Protein AF-X7ZWN9-F1 (afdb_monomer_lite)

Foldseek 3Di:
DKDKDFQADVVGRLAGQWMAIPPGDIGGDVCVCVVVVPDPVNSVVSSVVVVVVVVVVCCVPCVPPDHDQQAAAEAEAEDQEDDRCRRVVNVVRRSVVSHHQAYEYEYAYYDPVPPDADDPHGYHYDYD

Organism: NCBI:txid1299334

Sequence (128 aa):
MFLVRKLGVPQWSELAMGALASGGGVVMNDNVVSSLRISEEQVRAVIERESAELKRREQAYRGGRPVADPRGKTVILVDDGIATGASMLAAVRAVRAAGPESVVVAVPVGRRRHASSSPKKPTTWCAR

Structure (mmCIF, N/CA/C/O backbone):
data_AF-X7ZWN9-F1
#
_entry.id   AF-X7ZWN9-F1
#
loop_
_atom_site.group_PDB
_atom_site.id
_atom_site.type_symbol
_atom_site.label_atom_id
_atom_site.label_alt_id
_atom_site.label_comp_id
_atom_site.label_asym_id
_atom_site.label_entity_id
_atom_site.label_seq_id
_atom_site.pdbx_PDB_ins_code
_atom_site.Cartn_x
_atom_site.Cartn_y
_atom_site.Cartn_z
_atom_site.occupancy
_atom_site.B_iso_or_equiv
_atom_site.auth_seq_id
_atom_site.auth_comp_id
_atom_site.auth_asym_id
_atom_site.auth_atom_id
_atom_site.pdbx_PDB_model_num
ATOM 1 N N . MET A 1 1 ? -10.254 8.931 8.725 1.00 74.06 1 MET A N 1
ATOM 2 C CA . MET A 1 1 ? -10.201 8.198 7.442 1.00 74.06 1 MET A CA 1
ATOM 3 C C . MET A 1 1 ? -8.840 7.532 7.342 1.00 74.06 1 MET A C 1
ATOM 5 O O . MET A 1 1 ? -7.867 8.156 7.752 1.00 74.06 1 MET A O 1
ATOM 9 N N . PHE A 1 2 ? -8.792 6.288 6.871 1.00 80.19 2 PHE A N 1
ATOM 10 C CA . PHE A 1 2 ? -7.559 5.543 6.614 1.00 80.19 2 PHE A CA 1
ATOM 11 C C . PHE A 1 2 ? -7.422 5.405 5.097 1.00 80.19 2 PHE A C 1
ATOM 13 O O . PHE A 1 2 ? -8.331 4.885 4.454 1.00 80.19 2 PHE A O 1
ATOM 20 N N . LEU A 1 3 ? -6.355 5.950 4.521 1.00 84.75 3 LEU A N 1
ATOM 21 C CA . LEU A 1 3 ? -6.123 5.961 3.082 1.00 84.75 3 LEU A CA 1
ATOM 22 C C . LEU A 1 3 ? -5.066 4.916 2.729 1.00 84.75 3 LEU A C 1
ATOM 24 O O . LEU A 1 3 ? -4.123 4.685 3.485 1.00 84.75 3 LEU A O 1
ATOM 28 N N . VAL A 1 4 ? -5.212 4.309 1.554 1.00 86.69 4 VAL A N 1
ATOM 29 C CA . VAL A 1 4 ? -4.207 3.412 0.982 1.00 86.69 4 VAL A CA 1
ATOM 30 C C . VAL A 1 4 ? -3.955 3.786 -0.474 1.00 86.69 4 VAL A C 1
ATOM 32 O O . VAL A 1 4 ? -4.875 4.133 -1.216 1.00 86.69 4 VAL A O 1
ATOM 35 N N . ARG A 1 5 ? -2.694 3.708 -0.889 1.00 88.62 5 ARG A N 1
ATOM 36 C CA . ARG A 1 5 ? -2.221 3.854 -2.264 1.00 88.62 5 ARG A CA 1
ATOM 37 C C . ARG A 1 5 ? -1.555 2.560 -2.719 1.00 88.62 5 ARG A C 1
ATOM 39 O O . ARG A 1 5 ? -0.825 1.928 -1.962 1.00 88.62 5 ARG A O 1
ATOM 46 N N . LYS A 1 6 ? -1.786 2.170 -3.972 1.00 89.69 6 LYS A N 1
ATOM 47 C CA . LYS A 1 6 ? -1.043 1.088 -4.630 1.00 89.69 6 LYS A CA 1
ATOM 48 C C . LYS A 1 6 ? 0.331 1.612 -5.045 1.00 89.69 6 LYS A C 1
ATOM 50 O O . LYS A 1 6 ? 0.405 2.657 -5.683 1.00 89.69 6 LYS A O 1
ATOM 55 N N . LEU A 1 7 ? 1.384 0.851 -4.763 1.00 90.25 7 LEU A N 1
ATOM 56 C CA . LEU A 1 7 ? 2.700 1.048 -5.366 1.00 90.25 7 LEU A CA 1
ATOM 57 C C . LEU A 1 7 ? 2.746 0.198 -6.640 1.00 90.25 7 LEU A C 1
ATOM 59 O O . LEU A 1 7 ? 2.833 -1.032 -6.579 1.00 90.25 7 LEU A O 1
ATOM 63 N N . GLY A 1 8 ? 2.571 0.852 -7.787 1.00 89.00 8 GLY A N 1
ATOM 64 C CA . GLY A 1 8 ? 2.602 0.202 -9.097 1.00 89.00 8 GLY A CA 1
ATOM 65 C C . GLY A 1 8 ? 4.027 -0.129 -9.533 1.00 89.00 8 GLY A C 1
ATOM 66 O O . GLY A 1 8 ? 4.963 0.582 -9.174 1.00 89.00 8 GLY A O 1
ATOM 67 N N . VAL A 1 9 ? 4.183 -1.190 -10.318 1.00 89.38 9 VAL A N 1
ATOM 68 C CA . VAL A 1 9 ? 5.455 -1.507 -10.977 1.00 89.38 9 VAL A CA 1
ATOM 69 C C . VAL A 1 9 ? 5.791 -0.392 -11.983 1.00 89.38 9 VAL A C 1
ATOM 71 O O . VAL A 1 9 ? 4.894 0.048 -12.714 1.00 89.38 9 VAL A O 1
ATOM 74 N N . PRO A 1 10 ? 7.050 0.086 -12.053 1.00 81.94 10 PRO A N 1
ATOM 75 C CA . PRO A 1 10 ? 7.481 0.997 -13.111 1.00 81.94 10 PRO A CA 1
ATOM 76 C C . PRO A 1 10 ? 7.130 0.427 -14.491 1.00 81.94 10 PRO A C 1
ATOM 78 O O . PRO A 1 10 ? 7.307 -0.759 -14.722 1.00 81.94 10 PRO A O 1
ATOM 81 N N . GLN A 1 11 ? 6.611 1.252 -15.403 1.00 80.69 11 GLN A N 1
ATOM 82 C CA . GLN A 1 11 ? 6.115 0.858 -16.737 1.00 80.69 11 GLN A CA 1
ATOM 83 C C . GLN A 1 11 ? 4.778 0.087 -16.735 1.00 80.69 11 GLN A C 1
ATOM 85 O O . GLN A 1 11 ? 4.026 0.225 -17.697 1.00 80.69 11 GLN A O 1
ATOM 90 N N . TRP A 1 12 ? 4.434 -0.687 -15.695 1.00 82.00 12 TRP A N 1
ATOM 91 C CA . TRP A 1 12 ? 3.216 -1.519 -15.636 1.00 82.00 12 TRP A CA 1
ATOM 92 C C . TRP A 1 12 ? 2.327 -1.149 -14.437 1.00 82.00 12 TRP A C 1
ATOM 94 O O . TRP A 1 12 ? 2.240 -1.871 -13.441 1.00 82.00 12 TRP A O 1
ATOM 104 N N . SER A 1 13 ? 1.608 -0.027 -14.541 1.00 74.69 13 SER A N 1
ATOM 105 C CA . SER A 1 13 ? 0.797 0.525 -13.443 1.00 74.69 13 SER A CA 1
ATOM 106 C C . SER A 1 13 ? -0.333 -0.384 -12.961 1.00 74.69 13 SER A C 1
ATOM 108 O O . SER A 1 13 ? -0.793 -0.227 -11.829 1.00 74.69 13 SER A O 1
ATOM 110 N N . GLU A 1 14 ? -0.791 -1.332 -13.781 1.00 74.81 14 GLU A N 1
ATOM 111 C CA . GLU A 1 14 ? -1.829 -2.293 -13.401 1.00 74.81 14 GLU A CA 1
ATOM 112 C C . GLU A 1 14 ? -1.333 -3.309 -12.365 1.00 74.81 14 GLU A C 1
ATOM 114 O O . GLU A 1 14 ? -2.089 -3.682 -11.463 1.00 74.81 14 GLU A O 1
ATOM 119 N N . LEU A 1 15 ? -0.045 -3.662 -12.402 1.00 81.00 15 LEU A N 1
ATOM 120 C CA . LEU A 1 15 ? 0.575 -4.599 -11.471 1.00 81.00 15 LEU A CA 1
ATOM 121 C C . LEU A 1 15 ? 1.051 -3.880 -10.198 1.00 81.00 15 LEU A C 1
ATOM 123 O O . LEU A 1 15 ? 1.805 -2.910 -10.251 1.00 81.00 15 LEU A O 1
ATOM 127 N N . ALA A 1 16 ? 0.620 -4.365 -9.031 1.00 85.31 16 ALA A N 1
ATOM 128 C CA . ALA A 1 16 ? 1.068 -3.852 -7.735 1.00 85.31 16 ALA A CA 1
ATOM 129 C C . ALA A 1 16 ? 2.354 -4.556 -7.278 1.00 85.31 16 ALA A C 1
ATOM 131 O O . ALA A 1 16 ? 2.333 -5.762 -7.015 1.00 85.31 16 ALA A O 1
ATOM 132 N N . MET A 1 17 ? 3.435 -3.799 -7.082 1.00 91.44 17 MET A N 1
ATOM 133 C CA . MET A 1 17 ? 4.605 -4.273 -6.328 1.00 91.44 17 MET A CA 1
ATOM 134 C C . MET A 1 17 ? 4.468 -4.028 -4.827 1.00 91.44 17 MET A C 1
ATOM 136 O O . MET A 1 17 ? 5.188 -4.637 -4.047 1.00 91.44 17 MET A O 1
ATOM 140 N N . GLY A 1 18 ? 3.533 -3.177 -4.406 1.00 90.56 18 GLY A N 1
ATOM 141 C CA . GLY A 1 18 ? 3.310 -2.906 -2.994 1.00 90.56 18 GLY A CA 1
ATOM 142 C C . GLY A 1 18 ? 2.107 -2.015 -2.717 1.00 90.56 18 GLY A C 1
ATOM 143 O O . GLY A 1 18 ? 1.282 -1.741 -3.593 1.00 90.56 18 GLY A O 1
ATOM 144 N N . ALA A 1 19 ? 2.017 -1.566 -1.474 1.00 91.00 19 ALA A N 1
ATOM 145 C CA . ALA A 1 19 ? 0.987 -0.683 -0.961 1.00 91.00 19 ALA A CA 1
ATOM 146 C C . ALA A 1 19 ? 1.579 0.287 0.066 1.00 91.00 19 ALA A C 1
ATOM 148 O O . ALA A 1 19 ? 2.463 -0.089 0.833 1.00 91.00 19 ALA A O 1
ATOM 149 N N . LEU A 1 20 ? 1.048 1.505 0.106 1.00 89.94 20 LEU A N 1
ATOM 150 C CA . LEU A 1 20 ? 1.364 2.530 1.093 1.00 89.94 20 LEU A CA 1
ATOM 151 C C . LEU A 1 20 ? 0.085 2.923 1.836 1.00 89.94 20 LEU A C 1
ATOM 153 O O . LEU A 1 20 ? -0.898 3.313 1.208 1.00 89.94 20 LEU A O 1
ATOM 157 N N . ALA A 1 21 ? 0.103 2.842 3.160 1.00 88.56 21 ALA A N 1
ATOM 158 C CA . ALA A 1 21 ? -0.997 3.225 4.035 1.00 88.56 21 ALA A CA 1
ATOM 159 C C . ALA A 1 21 ? -0.762 4.573 4.723 1.00 88.56 21 ALA A C 1
ATOM 161 O O . ALA A 1 21 ? 0.372 5.001 4.955 1.00 88.56 21 ALA A O 1
ATOM 162 N N . SER A 1 22 ? -1.871 5.193 5.129 1.00 83.62 22 SER A N 1
ATOM 163 C CA . SER A 1 22 ? -1.896 6.282 6.101 1.00 83.62 22 SER A CA 1
ATOM 164 C C . SER A 1 22 ? -0.992 5.991 7.297 1.00 83.62 22 SER A C 1
ATOM 166 O O . SER A 1 22 ? -1.007 4.889 7.844 1.00 83.62 22 SER A O 1
ATOM 168 N N . GLY A 1 23 ? -0.215 6.992 7.713 1.00 79.19 23 GLY A N 1
ATOM 169 C CA . GLY A 1 23 ? 0.791 6.835 8.770 1.00 79.19 23 GLY A CA 1
ATOM 170 C C . GLY A 1 23 ? 2.141 6.282 8.297 1.00 79.19 23 GLY A C 1
ATOM 171 O O . GLY A 1 23 ? 3.003 6.037 9.132 1.00 79.19 23 GLY A O 1
ATOM 172 N N . GLY A 1 24 ? 2.348 6.113 6.984 1.00 81.81 24 GLY A N 1
ATOM 173 C CA . GLY A 1 24 ? 3.654 5.778 6.397 1.00 81.81 24 GLY A CA 1
ATOM 174 C C . GLY A 1 24 ? 3.963 4.282 6.317 1.00 81.81 24 GLY A C 1
ATOM 175 O O . GLY A 1 24 ? 5.081 3.908 5.974 1.00 81.81 24 GLY A O 1
ATOM 176 N N . GLY A 1 25 ? 2.993 3.412 6.612 1.00 85.62 25 GLY A N 1
ATOM 177 C CA . GLY A 1 25 ? 3.180 1.966 6.508 1.00 85.62 25 GLY A CA 1
ATOM 178 C C . GLY A 1 25 ? 3.343 1.525 5.053 1.00 85.62 25 GLY A C 1
ATOM 179 O O . GLY A 1 25 ? 2.433 1.720 4.249 1.00 85.62 25 GLY A O 1
ATOM 180 N N . VAL A 1 26 ? 4.472 0.899 4.723 1.00 89.31 26 VAL A N 1
ATOM 181 C CA . VAL A 1 26 ? 4.750 0.337 3.393 1.00 89.31 26 VAL A CA 1
ATOM 182 C C . VAL A 1 26 ? 4.715 -1.185 3.463 1.00 89.31 26 VAL A C 1
ATOM 184 O O . VAL A 1 26 ? 5.321 -1.788 4.345 1.00 89.31 26 VAL A O 1
ATOM 187 N N . VAL A 1 27 ? 4.019 -1.816 2.518 1.00 89.25 27 VAL A N 1
ATOM 188 C CA . VAL A 1 27 ? 4.007 -3.273 2.343 1.00 89.25 27 VAL A CA 1
ATOM 189 C C . VAL A 1 27 ? 4.433 -3.599 0.922 1.00 89.25 27 VAL A C 1
ATOM 191 O O . VAL A 1 27 ? 3.774 -3.180 -0.028 1.00 89.25 27 VAL A O 1
ATOM 194 N N . MET A 1 28 ? 5.499 -4.381 0.774 1.00 89.75 28 MET A N 1
ATOM 195 C CA . MET A 1 28 ? 6.027 -4.793 -0.526 1.00 89.75 28 MET A CA 1
ATOM 196 C C . MET A 1 28 ? 5.646 -6.235 -0.867 1.00 89.75 28 MET A C 1
ATOM 198 O O . MET A 1 28 ? 5.247 -7.030 -0.016 1.00 89.75 28 MET A O 1
ATOM 202 N N . ASN A 1 29 ? 5.702 -6.552 -2.156 1.00 88.62 29 ASN A N 1
ATOM 203 C CA . ASN A 1 29 ? 5.561 -7.888 -2.705 1.00 88.62 29 ASN A CA 1
ATOM 204 C C . ASN A 1 29 ? 6.917 -8.331 -3.253 1.00 88.62 29 ASN A C 1
ATOM 206 O O . ASN A 1 29 ? 7.202 -8.133 -4.437 1.00 88.62 29 ASN A O 1
ATOM 210 N N . ASP A 1 30 ? 7.733 -8.931 -2.392 1.00 86.81 30 ASP A N 1
ATOM 211 C CA . ASP A 1 30 ? 9.124 -9.273 -2.704 1.00 86.81 30 ASP A CA 1
ATOM 212 C C . ASP A 1 30 ? 9.246 -10.195 -3.923 1.00 86.81 30 ASP A C 1
ATOM 214 O O . ASP A 1 30 ? 10.176 -10.056 -4.714 1.00 86.81 30 ASP A O 1
ATOM 218 N N . ASN A 1 31 ? 8.259 -11.066 -4.160 1.00 87.12 31 ASN A N 1
ATOM 219 C CA . ASN A 1 31 ? 8.209 -11.909 -5.358 1.00 87.12 31 ASN A CA 1
ATOM 220 C C . ASN A 1 31 ? 8.097 -11.084 -6.649 1.00 87.12 31 ASN A C 1
ATOM 222 O O . ASN A 1 31 ? 8.738 -11.414 -7.641 1.00 87.12 31 ASN A O 1
ATOM 226 N N . VAL A 1 32 ? 7.298 -10.011 -6.661 1.00 87.81 32 VAL A N 1
ATOM 227 C CA . VAL A 1 32 ? 7.158 -9.136 -7.842 1.00 87.81 32 VAL A CA 1
ATOM 228 C C . VAL A 1 32 ? 8.419 -8.303 -8.038 1.00 87.81 32 VAL A C 1
ATOM 230 O O . VAL A 1 32 ? 8.914 -8.210 -9.158 1.00 87.81 32 VAL A O 1
ATOM 233 N N . VAL A 1 33 ? 8.951 -7.736 -6.951 1.00 90.81 33 VAL A N 1
ATOM 234 C CA . VAL A 1 33 ? 10.173 -6.918 -6.975 1.00 90.81 33 VAL A CA 1
ATOM 235 C C . VAL A 1 33 ? 11.355 -7.728 -7.511 1.00 90.81 33 VAL A C 1
ATOM 237 O O . VAL A 1 33 ? 12.023 -7.291 -8.445 1.00 90.81 33 VAL A O 1
ATOM 240 N N . SER A 1 34 ? 11.563 -8.937 -6.983 1.00 89.44 34 SER A N 1
ATOM 241 C CA . SER A 1 34 ? 12.641 -9.836 -7.411 1.00 89.44 34 SER A CA 1
ATOM 242 C C . SER A 1 34 ? 12.460 -10.349 -8.842 1.00 89.44 34 SER A C 1
ATOM 244 O O . SER A 1 34 ? 13.395 -10.269 -9.638 1.00 89.44 34 SER A O 1
ATOM 246 N N . SER A 1 35 ? 11.262 -10.822 -9.206 1.00 90.19 35 SER A N 1
ATOM 247 C CA . SER A 1 35 ? 11.007 -11.409 -10.533 1.00 90.19 35 SER A CA 1
ATOM 248 C C . SER A 1 35 ? 11.182 -10.403 -11.667 1.00 90.19 35 SER A C 1
ATOM 250 O O . SER A 1 35 ? 11.631 -10.765 -12.751 1.00 90.19 35 SER A O 1
ATOM 252 N N . LEU A 1 36 ? 10.842 -9.137 -11.418 1.00 90.31 36 LEU A N 1
ATOM 253 C CA . LEU A 1 36 ? 10.967 -8.057 -12.395 1.00 90.31 36 LEU A CA 1
ATOM 254 C C . LEU A 1 36 ? 12.268 -7.259 -12.245 1.00 90.31 36 LEU A C 1
ATOM 256 O O . LEU A 1 36 ? 12.461 -6.290 -12.973 1.00 90.31 36 LEU A O 1
ATOM 260 N N . ARG A 1 37 ? 13.159 -7.668 -11.327 1.00 91.56 37 ARG A N 1
ATOM 261 C CA . ARG A 1 37 ? 14.445 -7.010 -11.040 1.00 91.56 37 ARG A CA 1
ATOM 262 C C . ARG A 1 37 ? 14.299 -5.498 -10.844 1.00 91.56 37 ARG A C 1
ATOM 264 O O . ARG A 1 37 ? 15.085 -4.714 -11.371 1.00 91.56 37 ARG A O 1
ATOM 271 N N . ILE A 1 38 ? 13.269 -5.100 -10.101 1.00 91.75 38 ILE A N 1
ATOM 272 C CA . ILE A 1 38 ? 13.007 -3.690 -9.810 1.00 91.75 38 ILE A CA 1
ATOM 273 C C . ILE A 1 38 ? 14.098 -3.205 -8.857 1.00 91.75 38 ILE A C 1
ATOM 275 O O . ILE A 1 38 ? 14.301 -3.799 -7.798 1.00 91.75 38 ILE A O 1
ATOM 279 N N . SER A 1 39 ? 14.807 -2.141 -9.232 1.00 93.38 39 SER A N 1
ATOM 280 C CA . SER A 1 39 ? 15.881 -1.603 -8.399 1.00 93.38 39 SER A CA 1
ATOM 281 C C . SER A 1 39 ? 15.327 -0.911 -7.152 1.00 93.38 39 SER A C 1
ATOM 283 O O . SER A 1 39 ? 14.205 -0.397 -7.141 1.00 93.38 39 SER A O 1
ATOM 285 N N . GLU A 1 40 ? 16.132 -0.839 -6.091 1.00 91.38 40 GLU A N 1
ATOM 286 C CA . GLU A 1 40 ? 15.758 -0.099 -4.880 1.00 91.38 40 GLU A CA 1
ATOM 287 C C . GLU A 1 40 ? 15.468 1.379 -5.165 1.00 91.38 40 GLU A C 1
ATOM 289 O O . GLU A 1 40 ? 14.565 1.963 -4.569 1.00 91.38 40 GLU A O 1
ATOM 294 N N . GLU A 1 41 ? 16.199 1.978 -6.106 1.00 93.81 41 GLU A N 1
ATOM 295 C CA . GLU A 1 41 ? 15.985 3.356 -6.543 1.00 93.81 41 GLU A CA 1
ATOM 296 C C . GLU A 1 41 ? 14.609 3.531 -7.196 1.00 93.81 41 GLU A C 1
ATOM 298 O O . GLU A 1 41 ? 13.871 4.455 -6.855 1.00 93.81 41 GLU A O 1
ATOM 303 N N . GLN A 1 42 ? 14.212 2.598 -8.067 1.00 93.06 42 GLN A N 1
ATOM 304 C CA . GLN A 1 42 ? 12.880 2.598 -8.673 1.00 93.06 42 GLN A CA 1
ATOM 305 C C . GLN A 1 42 ? 11.780 2.435 -7.619 1.00 93.06 42 GLN A C 1
ATOM 307 O O . GLN A 1 42 ? 10.764 3.131 -7.673 1.00 93.06 42 GLN A O 1
ATOM 312 N N . VAL A 1 43 ? 11.978 1.542 -6.644 1.00 92.50 43 VAL A N 1
ATOM 313 C CA . VAL A 1 43 ? 11.038 1.365 -5.528 1.00 92.50 43 VAL A CA 1
ATOM 314 C C . VAL A 1 43 ? 10.913 2.660 -4.726 1.00 92.50 43 VAL A C 1
ATOM 316 O O . VAL A 1 43 ? 9.796 3.118 -4.479 1.00 92.50 43 VAL A O 1
ATOM 319 N N . ARG A 1 44 ? 12.041 3.282 -4.365 1.00 93.12 44 ARG A N 1
ATOM 320 C CA . ARG A 1 44 ? 12.080 4.530 -3.594 1.00 93.12 44 ARG A CA 1
ATOM 321 C C . ARG A 1 44 ? 11.376 5.669 -4.323 1.00 93.12 44 ARG A C 1
ATOM 323 O O . ARG A 1 44 ? 10.514 6.310 -3.729 1.00 93.12 44 ARG A O 1
ATOM 330 N N . ALA A 1 45 ? 11.652 5.853 -5.613 1.00 93.31 45 ALA A N 1
ATOM 331 C CA . ALA A 1 45 ? 11.016 6.886 -6.426 1.00 93.31 45 ALA A CA 1
ATOM 332 C C . ALA A 1 45 ? 9.482 6.741 -6.459 1.00 93.31 45 ALA A C 1
ATOM 334 O O . ALA A 1 45 ? 8.749 7.727 -6.348 1.00 93.31 45 ALA A O 1
ATOM 335 N N . VAL A 1 46 ? 8.969 5.507 -6.562 1.00 92.50 46 VAL A N 1
ATOM 336 C CA . VAL A 1 46 ? 7.519 5.261 -6.505 1.00 92.50 46 VAL A CA 1
ATOM 337 C C . VAL A 1 46 ? 6.968 5.530 -5.103 1.00 92.50 46 VAL A C 1
ATOM 339 O O . VAL A 1 46 ? 5.922 6.167 -4.985 1.00 92.50 46 VAL A O 1
ATOM 342 N N . ILE A 1 47 ? 7.655 5.094 -4.041 1.00 92.75 47 ILE A N 1
ATOM 343 C CA . ILE A 1 47 ? 7.233 5.357 -2.656 1.00 92.75 47 ILE A CA 1
ATOM 344 C C . ILE A 1 47 ? 7.138 6.860 -2.396 1.00 92.75 47 ILE A C 1
ATOM 346 O O . ILE A 1 47 ? 6.126 7.310 -1.864 1.00 92.75 47 ILE A O 1
ATOM 350 N N . GLU A 1 48 ? 8.143 7.642 -2.782 1.00 93.44 48 GLU A N 1
ATOM 351 C CA . GLU A 1 48 ? 8.166 9.092 -2.570 1.00 93.44 48 GLU A CA 1
ATOM 352 C C . GLU A 1 48 ? 7.004 9.782 -3.289 1.00 93.44 48 GLU A C 1
ATOM 354 O O . GLU A 1 48 ? 6.246 10.539 -2.672 1.00 93.44 48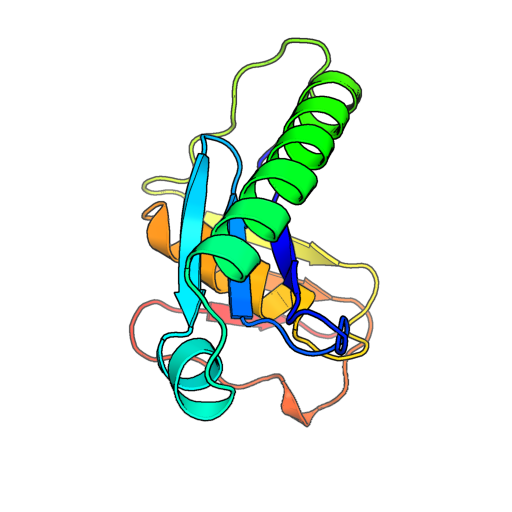 GLU A O 1
ATOM 359 N N . ARG A 1 49 ? 6.795 9.451 -4.569 1.00 92.38 49 ARG A N 1
ATOM 360 C CA . ARG A 1 49 ? 5.696 10.001 -5.369 1.00 92.38 49 ARG A CA 1
ATOM 361 C C . ARG A 1 49 ? 4.329 9.681 -4.765 1.00 92.38 49 ARG A C 1
ATOM 363 O O . ARG A 1 49 ? 3.494 10.572 -4.611 1.00 92.38 49 ARG A O 1
ATOM 370 N N . GLU A 1 50 ? 4.083 8.418 -4.418 1.00 92.81 50 GLU A N 1
ATOM 371 C CA . GLU A 1 50 ? 2.795 8.005 -3.851 1.00 92.81 50 GLU A CA 1
ATOM 372 C C . GLU A 1 50 ? 2.611 8.526 -2.415 1.00 92.81 50 GLU A C 1
ATOM 374 O O . GLU A 1 50 ? 1.478 8.790 -2.013 1.00 92.81 50 GLU A O 1
ATOM 379 N N . SER A 1 51 ? 3.696 8.747 -1.662 1.00 92.06 51 SER A N 1
ATOM 380 C CA . SER A 1 51 ? 3.661 9.366 -0.327 1.00 92.06 51 SER A CA 1
ATOM 381 C C . SER A 1 51 ? 3.261 10.834 -0.383 1.00 92.06 51 SER A C 1
ATOM 383 O O . SER A 1 51 ? 2.436 11.274 0.422 1.00 92.06 51 SER A O 1
ATOM 385 N N . ALA A 1 52 ? 3.789 11.589 -1.349 1.00 92.62 52 ALA A N 1
ATOM 386 C CA . ALA A 1 52 ? 3.391 12.975 -1.565 1.00 92.62 52 ALA A CA 1
ATOM 387 C C . ALA A 1 52 ? 1.893 13.078 -1.904 1.00 92.62 52 ALA A C 1
ATOM 389 O O . ALA A 1 52 ? 1.169 13.876 -1.302 1.00 92.62 52 ALA A O 1
ATOM 390 N N . GLU A 1 53 ? 1.403 12.217 -2.801 1.00 93.00 53 GLU A N 1
ATOM 391 C CA . GLU A 1 53 ? -0.017 12.188 -3.168 1.00 93.00 53 GLU A CA 1
ATOM 392 C C . GLU A 1 53 ? -0.913 11.724 -2.012 1.00 93.00 53 GLU A C 1
ATOM 394 O O . GLU A 1 53 ? -1.985 12.294 -1.787 1.00 93.00 53 GLU A O 1
ATOM 399 N N . LEU A 1 54 ? -0.481 10.722 -1.240 1.00 90.44 54 LEU A N 1
ATOM 400 C CA . LEU A 1 54 ? -1.197 10.277 -0.047 1.00 90.44 54 LEU A CA 1
ATOM 401 C C . LEU A 1 54 ? -1.354 11.432 0.946 1.00 90.44 54 LEU A C 1
ATOM 403 O O . LEU A 1 54 ? -2.470 11.703 1.387 1.00 90.44 54 LEU A O 1
ATOM 407 N N . LYS A 1 55 ? -0.268 12.156 1.238 1.00 89.12 55 LYS A N 1
ATOM 408 C CA . LYS A 1 55 ? -0.278 13.302 2.156 1.00 89.12 55 LYS A CA 1
ATOM 409 C C . LYS A 1 55 ? -1.211 14.414 1.669 1.00 89.12 55 LYS A C 1
ATOM 411 O O . LYS A 1 55 ? -1.985 14.947 2.465 1.00 89.12 55 LYS A O 1
ATOM 416 N N . ARG A 1 56 ? -1.201 14.720 0.365 1.00 91.19 56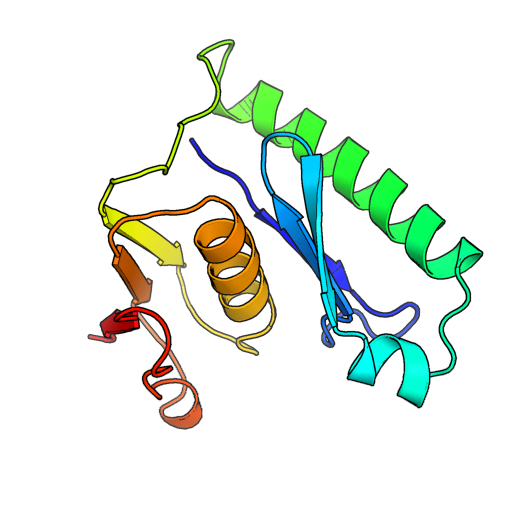 ARG A N 1
ATOM 417 C CA . ARG A 1 56 ? -2.119 15.697 -0.247 1.00 91.19 56 ARG A CA 1
ATOM 418 C C . ARG A 1 56 ? -3.585 15.309 -0.027 1.00 91.19 56 ARG A C 1
ATOM 420 O O . ARG A 1 56 ? -4.384 16.136 0.411 1.00 91.19 56 ARG A O 1
ATOM 427 N N . ARG A 1 57 ? -3.947 14.045 -0.285 1.00 90.06 57 ARG A N 1
ATOM 428 C CA . ARG A 1 57 ? -5.323 13.545 -0.091 1.00 90.06 57 ARG A CA 1
ATOM 429 C C . ARG A 1 57 ? -5.723 13.465 1.374 1.00 90.06 57 ARG A C 1
ATOM 431 O O . ARG A 1 57 ? -6.860 13.779 1.712 1.00 90.06 57 ARG A O 1
ATOM 438 N N . GLU A 1 58 ? -4.806 13.068 2.250 1.00 88.00 58 GLU A N 1
ATOM 439 C CA . GLU A 1 58 ? -5.055 13.049 3.689 1.00 88.00 58 GLU A CA 1
ATOM 440 C C . GLU A 1 58 ? -5.442 14.430 4.206 1.00 88.00 58 GLU A C 1
ATOM 442 O O . GLU A 1 58 ? -6.422 14.544 4.942 1.00 88.00 58 GLU A O 1
ATOM 447 N N . GLN A 1 59 ? -4.717 15.471 3.794 1.00 87.00 59 GLN A N 1
ATOM 448 C CA . GLN A 1 59 ? -5.030 16.853 4.155 1.00 87.00 59 GLN A CA 1
ATOM 449 C C . GLN A 1 59 ? -6.406 17.267 3.621 1.00 87.00 59 GLN A C 1
ATOM 451 O O . GLN A 1 59 ? -7.238 17.741 4.397 1.00 87.00 59 GLN A O 1
ATOM 456 N N . ALA A 1 60 ? -6.672 17.007 2.337 1.00 88.56 60 ALA A N 1
ATOM 457 C CA . ALA A 1 60 ? -7.935 17.361 1.693 1.00 88.56 60 ALA A CA 1
ATOM 458 C C . ALA A 1 60 ? -9.156 16.668 2.328 1.00 88.56 60 ALA A C 1
ATOM 460 O O . ALA A 1 60 ? -10.191 17.298 2.520 1.00 88.56 60 ALA A O 1
ATOM 461 N N . TYR A 1 61 ? -9.054 15.382 2.679 1.00 85.38 61 TYR A N 1
ATOM 462 C CA . TYR A 1 61 ? -10.201 14.608 3.174 1.00 85.38 61 TYR A CA 1
ATOM 463 C C . TYR A 1 61 ? -10.384 14.674 4.692 1.00 85.38 61 TYR A C 1
ATOM 465 O O . TYR A 1 61 ? -11.506 14.569 5.196 1.00 85.38 61 TYR A O 1
ATOM 473 N N . ARG A 1 62 ? -9.297 14.809 5.462 1.00 83.50 62 ARG A N 1
ATOM 474 C CA . ARG A 1 62 ? -9.402 14.828 6.929 1.00 83.50 62 ARG A CA 1
ATOM 475 C C . ARG A 1 62 ? -9.752 16.203 7.467 1.00 83.50 62 ARG A C 1
ATOM 477 O O . ARG A 1 62 ? -10.345 16.246 8.547 1.00 83.50 62 ARG A O 1
ATOM 484 N N . GLY A 1 63 ? -9.405 17.280 6.757 1.00 83.50 63 GLY A N 1
ATOM 485 C CA . GLY A 1 63 ? -9.607 18.645 7.248 1.00 83.50 63 GLY A CA 1
ATOM 486 C C . GLY A 1 63 ? -8.976 18.849 8.630 1.00 83.50 63 GLY A C 1
ATOM 487 O O . GLY A 1 63 ? -9.597 19.425 9.511 1.00 83.50 63 GLY A O 1
ATOM 488 N N . GLY A 1 64 ? -7.798 18.257 8.870 1.00 78.38 64 GLY A N 1
ATOM 489 C CA . GLY A 1 64 ? -7.080 18.338 10.151 1.00 78.38 64 GLY A CA 1
ATOM 490 C C . GLY A 1 64 ? -7.424 17.275 11.208 1.00 78.38 64 GLY A C 1
ATOM 491 O O . GLY A 1 64 ? -6.673 17.123 12.167 1.00 78.38 64 GLY A O 1
ATOM 492 N N . ARG A 1 65 ? -8.487 16.472 11.044 1.00 84.12 65 ARG A N 1
ATOM 493 C CA . ARG A 1 65 ? -8.808 15.366 11.983 1.00 84.12 65 ARG A CA 1
ATOM 494 C C . ARG A 1 65 ? -7.673 14.337 12.059 1.00 84.12 65 ARG A C 1
ATOM 496 O O . ARG A 1 65 ? -7.048 14.131 11.026 1.00 84.12 65 ARG A O 1
ATOM 503 N N . PRO A 1 66 ? -7.415 13.639 13.184 1.00 80.81 66 PRO A N 1
ATOM 504 C CA . PRO A 1 66 ? -6.350 12.627 13.318 1.00 80.81 66 PRO A CA 1
ATOM 505 C C . PRO A 1 66 ? -6.531 11.387 12.412 1.00 80.81 66 PRO A C 1
ATOM 507 O O . PRO A 1 66 ? -7.606 11.160 11.845 1.00 80.81 66 PRO A O 1
ATOM 510 N N . VAL A 1 67 ? -5.451 10.609 12.219 1.00 81.94 67 VAL A N 1
ATOM 511 C CA . VAL A 1 67 ? -5.478 9.359 11.431 1.00 81.94 67 VAL A CA 1
ATOM 512 C C . VAL A 1 67 ? -6.383 8.380 12.174 1.00 81.94 67 VAL A C 1
ATOM 514 O O . VAL A 1 67 ? -6.334 8.303 13.399 1.00 81.94 67 VAL A O 1
ATOM 517 N N . ALA A 1 68 ? -7.214 7.627 11.453 1.00 83.00 68 ALA A N 1
ATOM 518 C CA . ALA A 1 68 ? -7.975 6.557 12.089 1.00 83.00 68 ALA A CA 1
ATOM 519 C C . ALA A 1 68 ? -7.032 5.398 12.441 1.00 83.00 68 ALA A C 1
ATOM 521 O O . ALA A 1 68 ? -6.384 4.864 11.548 1.00 83.00 68 ALA A O 1
ATOM 522 N N . ASP A 1 69 ? -6.982 5.006 13.714 1.00 86.50 69 ASP A N 1
ATOM 523 C CA . ASP A 1 69 ? -6.245 3.819 14.156 1.00 86.50 69 ASP A CA 1
ATOM 524 C C . ASP A 1 69 ? -7.115 2.559 13.981 1.00 86.50 69 ASP A C 1
ATOM 526 O O . ASP A 1 69 ? -8.163 2.468 14.641 1.00 86.50 69 ASP A O 1
ATOM 530 N N . PRO A 1 70 ? -6.731 1.620 13.093 1.00 86.31 70 PRO A N 1
ATOM 531 C CA . PRO A 1 70 ? -7.483 0.395 12.840 1.00 86.31 70 PRO A CA 1
ATOM 532 C C . PRO A 1 70 ? -7.202 -0.725 13.853 1.00 86.31 70 PRO A C 1
ATOM 534 O O . PRO A 1 70 ? -7.887 -1.747 13.802 1.00 86.31 70 PRO A O 1
ATOM 537 N N . ARG A 1 71 ? -6.217 -0.579 14.752 1.00 90.00 71 ARG A N 1
ATOM 538 C CA . ARG A 1 71 ? -5.812 -1.648 15.679 1.00 90.00 71 ARG A CA 1
ATOM 539 C C . ARG A 1 71 ? -6.976 -2.126 16.540 1.00 90.00 71 ARG A C 1
ATOM 541 O O . ARG A 1 71 ? -7.679 -1.318 17.141 1.00 90.00 71 ARG A O 1
ATOM 548 N N . GLY A 1 72 ? -7.166 -3.446 16.586 1.00 90.19 72 GLY A N 1
ATOM 549 C CA . GLY A 1 72 ? -8.220 -4.082 17.384 1.00 90.19 72 GLY A CA 1
ATOM 550 C C . GLY A 1 72 ? -9.651 -3.739 16.954 1.00 90.19 72 GLY A C 1
ATOM 551 O O . GLY A 1 72 ? -10.568 -3.931 17.739 1.00 90.19 72 GLY A O 1
ATOM 552 N N . LYS A 1 73 ? -9.852 -3.212 15.737 1.00 90.56 73 LYS A N 1
ATOM 553 C CA . LYS A 1 73 ? -11.177 -2.868 15.203 1.00 90.56 73 LYS A CA 1
ATOM 554 C C . LYS A 1 73 ? -11.516 -3.700 13.975 1.00 90.56 73 LYS A C 1
ATOM 556 O O . LYS A 1 73 ? -10.628 -4.165 13.259 1.00 90.56 73 LYS A O 1
ATOM 561 N N . THR A 1 74 ? -12.808 -3.817 13.693 1.00 89.25 74 THR A N 1
ATOM 562 C CA . THR A 1 74 ? -13.303 -4.270 12.391 1.00 89.25 74 THR A CA 1
ATOM 563 C C . THR A 1 74 ? -13.201 -3.130 11.377 1.00 89.25 74 THR A C 1
ATOM 565 O O . THR A 1 74 ? -13.758 -2.052 11.585 1.00 89.25 74 THR A O 1
ATOM 568 N N . VAL A 1 75 ? -12.477 -3.355 10.279 1.00 88.75 75 VAL A N 1
ATOM 569 C CA . VAL A 1 75 ? -12.285 -2.370 9.204 1.00 88.75 75 VAL A CA 1
ATOM 570 C C . VAL A 1 75 ? -13.085 -2.782 7.977 1.00 88.75 75 VAL A C 1
ATOM 572 O O . VAL A 1 75 ? -12.909 -3.887 7.471 1.00 88.75 75 VAL A O 1
ATOM 575 N N . ILE A 1 76 ? -13.922 -1.878 7.469 1.00 85.75 76 ILE A N 1
ATOM 576 C CA . ILE A 1 76 ? -14.674 -2.079 6.227 1.00 85.75 76 ILE A CA 1
ATOM 577 C C . ILE A 1 76 ? -13.990 -1.288 5.110 1.00 85.75 76 ILE A C 1
ATOM 579 O O . ILE A 1 76 ? -13.889 -0.063 5.175 1.00 85.75 76 ILE A O 1
ATOM 583 N N . LEU A 1 77 ? -13.514 -1.997 4.093 1.00 84.25 77 LEU A N 1
ATOM 584 C CA . LEU A 1 77 ? -12.984 -1.443 2.855 1.00 84.25 77 LEU A CA 1
ATOM 585 C C . LEU A 1 77 ? -14.100 -1.408 1.817 1.00 84.25 77 LEU A C 1
ATOM 587 O O . LEU A 1 77 ? -14.645 -2.454 1.471 1.00 84.25 77 LEU A O 1
ATOM 591 N N . VAL A 1 78 ? -14.429 -0.212 1.335 1.00 80.50 78 VAL A N 1
ATOM 592 C CA . VAL A 1 78 ? -15.481 0.004 0.339 1.00 80.50 78 VAL A CA 1
ATOM 593 C C . VAL A 1 78 ? -14.856 0.551 -0.937 1.00 80.50 78 VAL A C 1
ATOM 595 O O . VAL A 1 78 ? -14.057 1.483 -0.866 1.00 80.50 78 VAL A O 1
ATOM 598 N N . ASP A 1 79 ? -15.220 -0.025 -2.078 1.00 78.50 79 ASP A N 1
ATOM 599 C CA . ASP A 1 79 ? -14.843 0.457 -3.413 1.00 78.50 79 ASP A CA 1
ATOM 600 C C . ASP A 1 79 ? -16.072 0.402 -4.329 1.00 78.50 79 ASP A C 1
ATOM 602 O O . ASP A 1 79 ? -16.976 -0.402 -4.087 1.00 78.50 79 ASP A O 1
ATOM 606 N N . ASP A 1 80 ? -16.138 1.248 -5.352 1.00 72.00 80 ASP A N 1
ATOM 607 C CA . ASP A 1 80 ? -17.275 1.316 -6.286 1.00 72.00 80 ASP A CA 1
ATOM 608 C C . ASP A 1 80 ? -17.241 0.211 -7.358 1.00 72.00 80 ASP A C 1
ATOM 610 O O . ASP A 1 80 ? -18.246 -0.070 -8.011 1.00 72.00 80 ASP A O 1
ATOM 614 N N . GLY A 1 81 ? -16.122 -0.502 -7.474 1.00 63.28 81 GLY A N 1
ATOM 615 C CA . GLY A 1 81 ? -16.004 -1.726 -8.252 1.00 63.28 81 GLY A CA 1
ATOM 616 C C . GLY A 1 81 ? -14.585 -2.289 -8.245 1.00 63.28 81 GLY A C 1
ATOM 617 O O . GLY A 1 81 ? -13.612 -1.593 -7.981 1.00 63.28 81 GLY A O 1
ATOM 618 N N . ILE A 1 82 ? -14.441 -3.579 -8.561 1.00 63.53 82 ILE A N 1
ATOM 619 C CA . ILE A 1 82 ? -13.125 -4.218 -8.701 1.00 63.53 82 ILE A CA 1
ATOM 620 C C . ILE A 1 82 ? -12.833 -4.502 -10.173 1.00 63.53 82 ILE A C 1
ATOM 622 O O . ILE A 1 82 ? -13.276 -5.516 -10.716 1.00 63.53 82 ILE A O 1
ATOM 626 N N . ALA A 1 83 ? -12.026 -3.638 -10.796 1.00 60.41 83 ALA A N 1
ATOM 627 C CA . ALA A 1 83 ? -11.541 -3.846 -12.162 1.00 60.41 83 ALA A CA 1
ATOM 628 C C . ALA A 1 83 ? -10.473 -4.956 -12.224 1.00 60.41 83 ALA A C 1
ATOM 630 O O . ALA A 1 83 ? -10.707 -6.019 -12.801 1.00 60.41 83 ALA A O 1
ATOM 631 N N . THR A 1 84 ? -9.317 -4.738 -11.584 1.00 64.31 84 THR A N 1
ATOM 632 C CA . THR A 1 84 ? -8.170 -5.673 -11.591 1.00 64.31 84 THR A CA 1
ATOM 633 C C . THR A 1 84 ? -7.841 -6.269 -10.222 1.00 64.31 84 THR A C 1
ATOM 635 O O . THR A 1 84 ? -6.966 -7.121 -10.111 1.00 64.31 84 THR A O 1
ATOM 638 N N . GLY A 1 85 ? -8.503 -5.822 -9.149 1.00 73.94 85 GLY A N 1
ATOM 639 C CA . GLY A 1 85 ? -8.253 -6.310 -7.785 1.00 73.94 85 GLY A CA 1
ATOM 640 C C . GLY A 1 85 ? -6.955 -5.814 -7.151 1.00 73.94 85 GLY A C 1
ATOM 641 O O . GLY A 1 85 ? -6.839 -5.851 -5.930 1.00 73.94 85 GLY A O 1
ATOM 642 N N . ALA A 1 86 ? -6.008 -5.289 -7.932 1.00 75.12 86 ALA A N 1
ATOM 643 C CA . ALA A 1 86 ? -4.694 -4.871 -7.448 1.00 75.12 86 ALA A CA 1
ATOM 644 C C . ALA A 1 86 ? -4.776 -3.777 -6.369 1.00 75.12 86 ALA A C 1
ATOM 646 O O . ALA A 1 86 ? -4.093 -3.865 -5.349 1.00 75.12 86 ALA A O 1
ATOM 647 N N . SER A 1 87 ? -5.645 -2.778 -6.560 1.00 77.31 87 SER A N 1
ATOM 648 C CA . SER A 1 87 ? -5.874 -1.705 -5.582 1.00 77.31 87 SER A CA 1
ATOM 649 C C . SER A 1 87 ? -6.480 -2.235 -4.280 1.00 77.31 87 SER A C 1
ATOM 651 O O . SER A 1 87 ? -5.996 -1.911 -3.198 1.00 77.31 87 SER A O 1
ATOM 653 N N . MET A 1 88 ? -7.480 -3.116 -4.376 1.00 83.88 88 MET A N 1
ATOM 654 C CA . MET A 1 88 ? -8.121 -3.715 -3.205 1.00 83.88 88 MET A CA 1
ATOM 655 C C . MET A 1 88 ? -7.172 -4.655 -2.453 1.00 83.88 88 MET A C 1
ATOM 657 O O . MET A 1 88 ? -7.100 -4.627 -1.228 1.00 83.88 88 MET A O 1
ATOM 661 N N . LEU A 1 89 ? -6.376 -5.452 -3.169 1.00 81.81 89 LEU A N 1
ATOM 662 C CA . LEU A 1 89 ? -5.364 -6.314 -2.561 1.00 81.81 89 LEU A CA 1
ATOM 663 C C . LEU A 1 89 ? -4.305 -5.492 -1.815 1.00 81.81 89 LEU A C 1
ATOM 665 O O . LEU A 1 89 ? -3.915 -5.857 -0.705 1.00 81.81 89 LEU A O 1
ATOM 669 N N . ALA A 1 90 ? -3.864 -4.377 -2.402 1.00 82.31 90 ALA A N 1
ATOM 670 C CA . ALA A 1 90 ? -2.972 -3.424 -1.750 1.00 82.31 90 ALA A CA 1
ATOM 671 C C . ALA A 1 90 ? -3.606 -2.852 -0.467 1.00 82.31 90 ALA A C 1
ATOM 673 O O . ALA A 1 90 ? -2.969 -2.873 0.587 1.00 82.31 90 ALA A O 1
ATOM 674 N N . ALA A 1 91 ? -4.877 -2.440 -0.528 1.00 84.62 91 ALA A N 1
ATOM 675 C CA . ALA A 1 91 ? -5.640 -1.963 0.627 1.00 84.62 91 ALA A CA 1
ATOM 676 C C . ALA A 1 91 ? -5.726 -3.005 1.749 1.00 84.62 91 ALA A C 1
ATOM 678 O O . ALA A 1 91 ? -5.364 -2.716 2.889 1.00 84.62 91 ALA A O 1
ATOM 679 N N . VAL A 1 92 ? -6.115 -4.239 1.424 1.00 87.31 92 VAL A N 1
ATOM 680 C CA . VAL A 1 92 ? -6.206 -5.340 2.393 1.00 87.31 92 VAL A CA 1
ATOM 681 C C . VAL A 1 92 ? -4.847 -5.631 3.032 1.00 87.31 92 VAL A C 1
ATOM 683 O O . VAL A 1 92 ? -4.774 -5.802 4.249 1.00 87.31 92 VAL A O 1
ATOM 686 N N . ARG A 1 93 ? -3.762 -5.675 2.247 1.00 85.12 93 ARG A N 1
ATOM 687 C CA . ARG A 1 93 ? -2.403 -5.906 2.768 1.00 85.12 93 ARG A CA 1
ATOM 688 C C . ARG A 1 93 ? -1.977 -4.808 3.740 1.00 85.12 93 ARG A C 1
ATOM 690 O O . ARG A 1 93 ? -1.523 -5.122 4.838 1.00 85.12 93 ARG A O 1
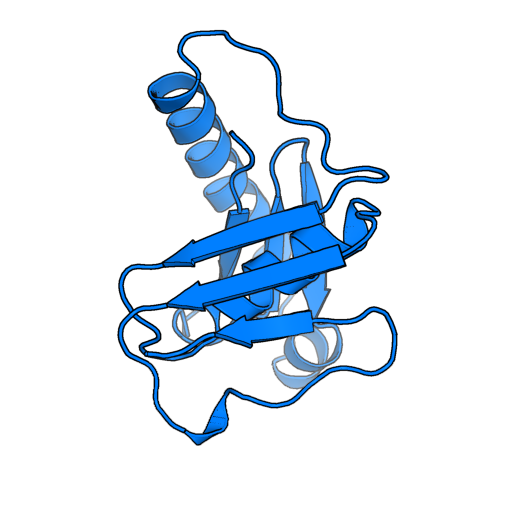ATOM 697 N N . ALA A 1 94 ? -2.172 -3.548 3.361 1.00 86.00 94 ALA A N 1
ATOM 698 C CA . ALA A 1 94 ? -1.785 -2.407 4.179 1.00 86.00 94 ALA A CA 1
ATOM 699 C C . ALA A 1 94 ? -2.601 -2.326 5.481 1.00 86.00 94 ALA A C 1
ATOM 701 O O . ALA A 1 94 ? -2.039 -2.145 6.558 1.00 86.00 94 ALA A O 1
ATOM 702 N N . VAL A 1 95 ? -3.917 -2.553 5.407 1.00 88.06 95 VAL A N 1
ATOM 703 C CA . VAL A 1 95 ? -4.785 -2.582 6.593 1.00 88.06 95 VAL A CA 1
ATOM 704 C C . VAL A 1 95 ? -4.427 -3.745 7.513 1.00 88.06 95 VAL A C 1
ATOM 706 O O . VAL A 1 95 ? -4.334 -3.548 8.717 1.00 88.06 95 VAL A O 1
ATOM 709 N N . ARG A 1 96 ? -4.162 -4.948 6.984 1.00 86.44 96 ARG A N 1
ATOM 710 C CA . ARG A 1 96 ? -3.753 -6.099 7.810 1.00 86.44 96 ARG A CA 1
ATOM 711 C C . ARG A 1 96 ? -2.456 -5.840 8.577 1.00 86.44 96 ARG A C 1
ATOM 713 O O . ARG A 1 96 ? -2.372 -6.235 9.739 1.00 86.44 96 ARG A O 1
ATOM 720 N N . ALA A 1 97 ? -1.483 -5.170 7.957 1.00 86.75 97 ALA A N 1
ATOM 721 C CA . ALA A 1 97 ? -0.230 -4.794 8.612 1.00 86.75 97 ALA A CA 1
ATOM 722 C C . ALA A 1 97 ? -0.449 -3.842 9.803 1.00 86.75 97 ALA A C 1
ATOM 724 O O . ALA A 1 97 ? 0.319 -3.870 10.758 1.00 86.75 97 ALA A O 1
ATOM 725 N N . ALA A 1 98 ? -1.538 -3.069 9.793 1.00 85.56 98 ALA A N 1
ATOM 726 C CA . ALA A 1 98 ? -1.918 -2.180 10.887 1.00 85.56 98 ALA A CA 1
ATOM 727 C C . ALA A 1 98 ? -2.672 -2.881 12.041 1.00 85.56 98 ALA A C 1
ATOM 729 O O . ALA A 1 98 ? -3.142 -2.216 12.956 1.00 85.56 98 ALA A O 1
ATOM 730 N N . GLY A 1 99 ? -2.798 -4.214 12.031 1.00 88.38 99 GLY A N 1
ATOM 731 C CA . GLY A 1 99 ? -3.283 -4.995 13.178 1.00 88.38 99 GLY A CA 1
ATOM 732 C C . GLY A 1 99 ? -4.778 -4.888 13.543 1.00 88.38 99 GLY A C 1
ATOM 733 O O . GLY A 1 99 ? -5.087 -4.859 14.736 1.00 88.38 99 GLY A O 1
ATOM 734 N N . PRO A 1 100 ? -5.728 -4.879 12.591 1.00 91.69 100 PRO A N 1
ATOM 735 C CA . PRO A 1 100 ? -7.157 -4.882 12.897 1.00 91.69 100 PRO A CA 1
ATOM 736 C C . PRO A 1 100 ? -7.607 -6.211 13.513 1.00 91.69 100 PRO A C 1
ATOM 738 O O . PRO A 1 100 ? -6.924 -7.236 13.394 1.00 91.69 100 PRO A O 1
ATOM 741 N N . GLU A 1 101 ? -8.784 -6.204 14.129 1.00 92.00 101 GLU A N 1
ATOM 742 C CA . GLU A 1 101 ? -9.484 -7.419 14.557 1.00 92.00 101 GLU A CA 1
ATOM 743 C C . GLU A 1 101 ? -9.951 -8.217 13.331 1.00 92.00 101 GLU A C 1
ATOM 745 O O . GLU A 1 101 ? -9.646 -9.402 13.196 1.00 92.00 101 GLU A O 1
ATOM 750 N N . SER A 1 102 ? -10.602 -7.539 12.382 1.00 89.19 102 SER A N 1
ATOM 751 C CA . SER A 1 102 ? -11.094 -8.134 11.139 1.00 89.19 102 SER A CA 1
ATOM 752 C C . SER A 1 102 ? -11.072 -7.129 9.979 1.00 89.19 102 SER A C 1
ATOM 754 O O . SER A 1 102 ? -11.019 -5.914 10.188 1.00 89.19 102 SER A O 1
ATOM 756 N N . VAL A 1 103 ? -11.081 -7.633 8.739 1.00 87.62 103 VAL A N 1
ATOM 757 C CA . VAL A 1 103 ? -11.155 -6.801 7.525 1.00 87.62 103 VAL A CA 1
ATOM 758 C C . VAL A 1 103 ? -12.284 -7.306 6.641 1.00 87.62 103 VAL A C 1
ATOM 760 O O . VAL A 1 103 ? -12.243 -8.444 6.182 1.00 87.62 103 VAL A O 1
ATOM 763 N N . VAL A 1 104 ? -13.261 -6.456 6.354 1.00 86.81 104 VAL A N 1
ATOM 764 C CA . VAL A 1 104 ? -14.371 -6.738 5.440 1.00 86.81 104 VAL A CA 1
ATOM 765 C C . VAL A 1 104 ? -14.159 -5.942 4.163 1.00 86.81 104 VAL A C 1
ATOM 767 O O . VAL A 1 104 ? -13.867 -4.752 4.226 1.00 86.81 104 VAL A O 1
ATOM 770 N N . VAL A 1 105 ? -14.313 -6.581 3.006 1.00 83.50 105 VAL A N 1
ATOM 771 C CA . VAL A 1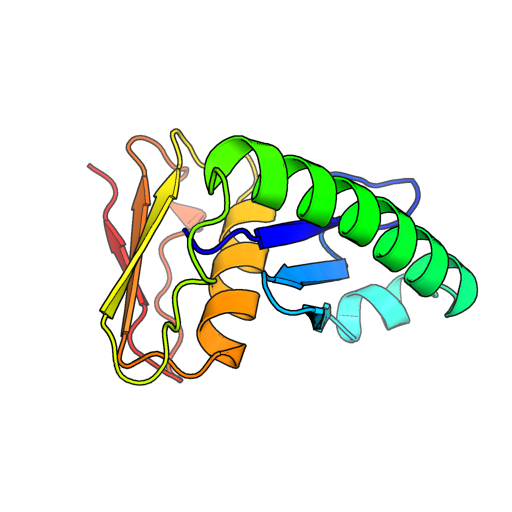 105 ? -14.302 -5.900 1.709 1.00 83.50 105 VAL A CA 1
ATOM 772 C C . VAL A 1 105 ? -15.719 -5.886 1.150 1.00 83.50 105 VAL A C 1
ATOM 774 O O . VAL A 1 105 ? -16.315 -6.946 0.959 1.00 83.50 105 VAL A O 1
ATOM 777 N N . ALA A 1 106 ? -16.245 -4.695 0.881 1.00 81.62 106 ALA A N 1
ATOM 778 C CA . ALA A 1 106 ? -17.575 -4.471 0.334 1.00 81.62 106 ALA A CA 1
ATOM 779 C C . ALA A 1 106 ? -17.469 -3.738 -1.007 1.00 81.62 106 ALA A C 1
ATOM 781 O O . ALA A 1 106 ? -17.013 -2.599 -1.063 1.00 81.62 106 ALA A O 1
ATOM 782 N N . VAL A 1 107 ? -17.891 -4.389 -2.090 1.00 77.00 107 VAL A N 1
ATOM 783 C CA . VAL A 1 107 ? -17.863 -3.810 -3.442 1.00 77.00 107 VAL A CA 1
ATOM 784 C C . VAL A 1 107 ? -19.157 -4.150 -4.182 1.00 77.00 107 VAL A C 1
ATOM 786 O O . VAL A 1 107 ? -19.623 -5.286 -4.081 1.00 77.00 107 VAL A O 1
ATOM 789 N N . PRO A 1 108 ? -19.776 -3.207 -4.915 1.00 68.06 108 PRO A N 1
ATOM 790 C CA . PRO A 1 108 ? -21.056 -3.454 -5.570 1.00 68.06 108 PRO A CA 1
ATOM 791 C C . PRO A 1 108 ? -20.906 -4.332 -6.820 1.00 68.06 108 PRO A C 1
ATOM 793 O O . PRO A 1 108 ? -21.850 -5.030 -7.166 1.00 68.06 108 PRO A O 1
ATOM 796 N N . VAL A 1 109 ? -19.737 -4.336 -7.479 1.00 64.06 109 VAL A N 1
ATOM 797 C CA . VAL A 1 109 ? -19.462 -5.152 -8.675 1.00 64.06 109 VAL A CA 1
ATOM 798 C C . VAL A 1 109 ? -18.029 -5.695 -8.636 1.00 64.06 109 VAL A C 1
ATOM 800 O O . VAL A 1 109 ? -17.065 -4.947 -8.467 1.00 64.06 109 VAL A O 1
ATOM 803 N N . GLY A 1 110 ? -17.861 -7.003 -8.836 1.00 57.38 110 GLY A N 1
ATOM 804 C CA . GLY A 1 110 ? -16.548 -7.641 -8.947 1.00 57.38 110 GLY A CA 1
ATOM 805 C C . GLY A 1 110 ? -16.598 -8.928 -9.768 1.00 57.38 110 GLY A C 1
ATOM 806 O O . GLY A 1 110 ? -17.585 -9.660 -9.747 1.00 57.38 110 GLY A O 1
ATOM 807 N N . ARG A 1 111 ? -15.527 -9.238 -10.510 1.00 54.31 111 ARG A N 1
ATOM 808 C CA . ARG A 1 111 ? -15.410 -10.534 -11.207 1.00 54.31 111 ARG A CA 1
ATOM 809 C C . ARG A 1 111 ? -15.275 -11.663 -10.171 1.00 54.31 111 ARG A C 1
ATOM 811 O O . ARG A 1 111 ? -14.433 -11.560 -9.279 1.00 54.31 111 ARG A O 1
ATOM 818 N N . ARG A 1 112 ? -16.030 -12.765 -10.334 1.00 50.03 112 ARG A N 1
ATOM 819 C CA . ARG A 1 112 ? -16.108 -13.938 -9.419 1.00 50.03 112 ARG A CA 1
ATOM 820 C C . ARG A 1 112 ? -14.763 -14.463 -8.881 1.00 50.03 112 ARG A C 1
ATOM 822 O O . ARG A 1 112 ? -14.722 -15.038 -7.803 1.00 50.03 112 ARG A O 1
ATOM 829 N N . ARG A 1 113 ? -13.660 -14.273 -9.611 1.00 52.28 113 ARG A N 1
ATOM 830 C CA . ARG A 1 113 ? -12.338 -14.851 -9.310 1.00 52.28 113 ARG A CA 1
ATOM 831 C C . ARG A 1 113 ? -11.613 -14.237 -8.098 1.00 52.28 113 ARG A C 1
ATOM 833 O O . ARG A 1 113 ? -10.616 -14.801 -7.667 1.00 52.28 113 ARG A O 1
ATOM 840 N N . HIS A 1 114 ? -12.077 -13.109 -7.553 1.00 50.97 114 HIS A N 1
ATOM 841 C CA . HIS A 1 114 ? -11.398 -12.415 -6.443 1.00 50.97 114 HIS A CA 1
ATOM 842 C C . HIS A 1 114 ? -11.945 -12.754 -5.043 1.00 50.97 114 HIS A C 1
ATOM 844 O O . HIS A 1 114 ? -11.364 -12.332 -4.046 1.00 50.97 114 HIS A O 1
ATOM 850 N N . ALA A 1 115 ? -13.024 -13.537 -4.951 1.00 50.50 115 ALA A N 1
ATOM 851 C CA . ALA A 1 115 ? -13.594 -13.986 -3.684 1.00 50.50 115 ALA A CA 1
ATOM 852 C C . ALA A 1 115 ? -12.890 -15.265 -3.197 1.00 50.50 115 ALA A C 1
ATOM 854 O O . ALA A 1 115 ? -13.382 -16.373 -3.382 1.00 50.50 115 ALA A O 1
ATOM 855 N N . SER A 1 116 ? -11.715 -15.128 -2.582 1.00 51.53 116 SER A N 1
ATOM 856 C CA . SER A 1 116 ? -11.094 -16.224 -1.824 1.00 51.53 116 SER A CA 1
ATOM 857 C C . SER A 1 116 ? -10.627 -15.723 -0.460 1.00 51.53 116 SER A C 1
ATOM 859 O O . SER A 1 116 ? -9.910 -14.721 -0.371 1.00 51.53 116 SER A O 1
ATOM 861 N N . SER A 1 117 ? -11.036 -16.407 0.609 1.00 48.53 117 SER A N 1
ATOM 862 C CA . SER A 1 117 ? -10.672 -16.093 1.993 1.00 48.53 117 SER A CA 1
ATOM 863 C C . SER A 1 117 ? -9.223 -16.492 2.295 1.00 48.53 117 SER A C 1
ATOM 865 O O . SER A 1 117 ? -8.812 -17.619 2.031 1.00 48.53 117 SER A O 1
ATOM 867 N N . SER A 1 118 ? -8.441 -15.577 2.875 1.00 43.56 118 SER A N 1
ATOM 868 C CA . SER A 1 118 ? -7.057 -15.833 3.302 1.00 43.56 118 SER A CA 1
ATOM 869 C C . SER A 1 118 ? -7.015 -16.294 4.773 1.00 43.56 118 SER A C 1
ATOM 871 O O . SER A 1 118 ? -7.628 -15.629 5.607 1.00 43.56 118 SER A O 1
ATOM 873 N N . PRO A 1 119 ? -6.261 -17.357 5.126 1.00 44.44 119 PRO A N 1
ATOM 874 C CA . PRO A 1 119 ? -6.385 -18.053 6.416 1.00 44.44 119 PRO A CA 1
ATOM 875 C C . PRO A 1 119 ? -5.829 -17.309 7.642 1.00 44.44 119 PRO A C 1
ATOM 877 O O . PRO A 1 119 ? -6.097 -17.716 8.764 1.00 44.44 119 PRO A O 1
ATOM 880 N N . LYS A 1 120 ? -5.051 -16.227 7.478 1.00 45.44 120 LYS A N 1
ATOM 881 C CA . LYS A 1 120 ? -4.312 -15.618 8.606 1.00 45.44 120 LYS A CA 1
ATOM 882 C C . LYS A 1 120 ? -5.087 -14.580 9.439 1.00 45.44 120 LYS A C 1
ATOM 884 O O . LYS A 1 120 ? -4.614 -14.244 10.514 1.00 45.44 120 LYS A O 1
ATOM 889 N N . LYS A 1 121 ? -6.251 -14.109 8.970 1.00 53.28 121 LYS A N 1
ATOM 890 C CA . LYS A 1 121 ? -7.316 -13.353 9.679 1.00 53.28 121 LYS A CA 1
ATOM 891 C C . LYS A 1 121 ? -8.558 -13.373 8.774 1.00 53.28 121 LYS A C 1
ATOM 893 O O . LYS A 1 121 ? -8.357 -13.303 7.555 1.00 53.28 121 LYS A O 1
ATOM 898 N N . PRO A 1 122 ? -9.799 -13.452 9.292 1.00 54.34 122 PRO A N 1
ATOM 899 C CA . PRO A 1 122 ? -10.977 -13.524 8.436 1.00 54.34 122 PRO A CA 1
ATOM 900 C C . PRO A 1 122 ? -11.053 -12.270 7.557 1.00 54.34 122 PRO A C 1
ATOM 902 O O . PRO A 1 122 ? -11.080 -11.140 8.048 1.00 54.34 122 PRO A O 1
ATOM 905 N N . THR A 1 123 ? -11.023 -12.482 6.241 1.00 60.91 123 THR A N 1
ATOM 906 C CA . THR A 1 123 ? -11.417 -11.465 5.269 1.00 60.91 123 THR A CA 1
ATOM 907 C C . THR A 1 123 ? -12.654 -11.951 4.562 1.00 60.91 123 THR A C 1
ATOM 909 O O . THR A 1 123 ? -12.604 -12.936 3.824 1.00 60.91 123 THR A O 1
ATOM 912 N N . THR A 1 124 ? -13.748 -11.251 4.824 1.00 70.12 124 THR A N 1
ATOM 913 C CA . THR A 1 124 ? -15.042 -11.528 4.217 1.00 70.12 124 THR A CA 1
ATOM 914 C C . THR A 1 124 ? -15.204 -10.624 3.009 1.00 70.12 124 THR A C 1
ATOM 916 O O . THR A 1 124 ? -15.047 -9.406 3.111 1.00 70.12 124 THR A O 1
ATOM 919 N N . TRP A 1 125 ? -15.500 -11.233 1.867 1.00 65.69 125 TRP A N 1
ATOM 920 C CA . TRP A 1 125 ? -15.833 -10.534 0.635 1.00 65.69 125 TRP A CA 1
ATOM 921 C C . TRP A 1 125 ? -17.348 -10.494 0.510 1.00 65.69 125 TRP A C 1
ATOM 923 O O . TRP A 1 125 ? -17.983 -11.544 0.447 1.00 65.69 125 TRP A O 1
ATOM 933 N N . CYS A 1 126 ? -17.915 -9.294 0.477 1.00 59.19 126 CYS A N 1
ATOM 934 C CA . CYS A 1 126 ? -19.332 -9.085 0.234 1.00 59.19 126 CYS A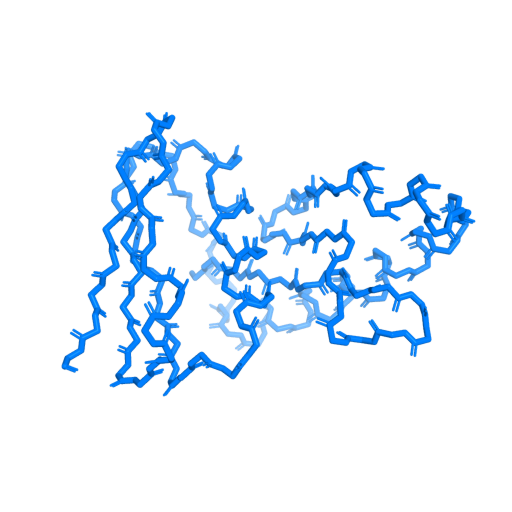 CA 1
ATOM 935 C C . CYS A 1 126 ? -19.479 -8.410 -1.134 1.00 59.19 126 CYS A C 1
ATOM 937 O O . CYS A 1 126 ? -19.192 -7.221 -1.282 1.00 59.19 126 CYS A O 1
ATOM 939 N N . ALA A 1 127 ? -19.865 -9.199 -2.135 1.00 57.16 127 ALA A N 1
ATOM 940 C CA . ALA A 1 127 ? -20.361 -8.710 -3.415 1.00 57.16 127 ALA A CA 1
ATOM 941 C C . ALA A 1 127 ? -21.875 -8.930 -3.420 1.00 57.16 127 ALA A C 1
ATOM 943 O O . ALA A 1 127 ? -22.332 -9.969 -2.938 1.00 57.16 127 ALA A O 1
ATOM 944 N N . ARG A 1 128 ? -22.631 -7.931 -3.879 1.00 50.09 128 ARG A N 1
ATOM 945 C CA . ARG A 1 128 ? -24.090 -8.029 -3.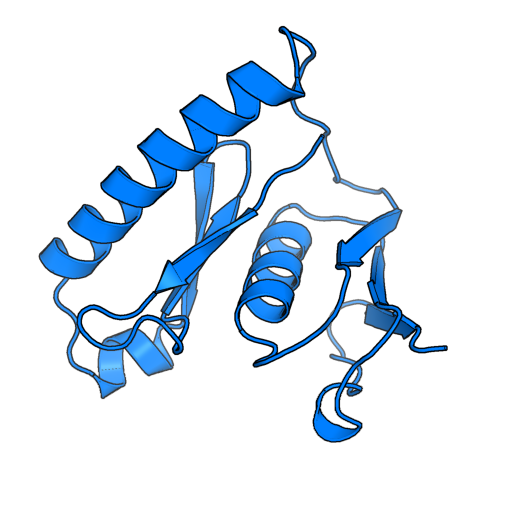958 1.00 50.09 128 ARG A CA 1
ATOM 946 C C . ARG A 1 128 ? -24.515 -8.898 -5.140 1.00 50.09 128 ARG A C 1
ATOM 948 O O . ARG A 1 128 ? -23.777 -8.907 -6.150 1.00 50.09 128 ARG A O 1
#

Secondary structure (DSSP, 8-state):
---EEEEEETTEEEEEEEEEETTS-EEE-HHHHHHTT--HHHHHHHHHHHHHHHHHHHHHHHTTPPPP--TTSEEEEE-S-BSSSHHHHHHHHHHHHT--SEEEEEES-B-GGG----TTS-EEEEE-

InterPro domains:
  IPR000836 Phosphoribosyltransferase domain [PF00156] (24-115)
  IPR000836 Phosphoribosyltransferase domain [cd06223] (47-112)
  IPR029057 Phosphoribosyltransferase-like [SSF53271] (2-113)

Radius of gyration: 14.73 Å; chains: 1; bounding box: 40×37×34 Å

pLDDT: mean 80.65, std 13.34, range [43.56, 93.81]